Protein AF-A0A6N6NKL6-F1 (afdb_monomer)

Radius of gyration: 15.04 Å; Cα contacts (8 Å, |Δi|>4): 203; chains: 1; bounding box: 38×28×41 Å

Mean predicted aligned error: 5.79 Å

Organism: NCBI:txid2137581

Solvent-accessible surface area (backbone atoms only — not comparable to full-atom values): 5845 Å² total; per-residue (Å²): 104,59,49,101,83,67,48,74,44,57,66,42,86,37,78,38,51,67,51,59,46,76,44,97,88,72,45,79,48,75,43,30,44,33,43,95,88,71,52,74,45,54,45,74,41,81,78,42,81,48,66,68,49,79,65,56,96,52,35,25,46,18,49,31,34,33,25,43,81,95,45,78,48,63,41,32,45,36,34,39,55,70,42,82,90,72,74,47,77,64,46,78,46,41,31,33,74,43,69,108

Foldseek 3Di:
DADPVRHDFDWDKDFWDFDWDQDPVRDTGTAWTADPVGDIFGFPDFPDWFDWDDDDPQKTKIWTFTDGPPDTAIKMWMWRHDDPVVVDDIDITIIGGDTD

Secondary structure (DSSP, 8-state):
-B-TTS-BPPEEEEE-EEEEEEPTTS-EEEEEEE-TTS-EEE--EEEEEPPP---BTTEEEEEEEEEETTEEEEEEEEEEPPBTTTTBPP-EEEEEEEE-

pLDDT: mean 89.34, std 11.28, range [59.03, 98.5]

Nearest PDB structures (foldseek):
  6itc-assembly1_V  TM=3.102E-01  e=7.925E-01  Lama glama
  8bcz-assembly1_H  TM=2.918E-01  e=8.796E-01  Homo sapiens
  3iy6-assembly1_B  TM=2.740E-01  e=7.925E-01  Rattus norvegicus
  4cdg-assembly2_D  TM=3.061E-01  e=1.335E+00  Lama glama
  8pe2-assembly1_B  TM=3.311E-01  e=2.369E+00  Vicugna pacos

Structure (mmCIF, N/CA/C/O backbone):
data_AF-A0A6N6NKL6-F1
#
_entry.id   AF-A0A6N6NKL6-F1
#
loop_
_atom_site.group_PDB
_atom_site.id
_atom_site.type_symbol
_atom_site.label_atom_id
_atom_site.label_alt_id
_atom_site.label_comp_id
_atom_site.label_asym_id
_atom_site.label_entity_id
_atom_site.label_seq_id
_atom_site.pdbx_PDB_ins_code
_atom_site.Cartn_x
_atom_site.Cartn_y
_atom_site.Cartn_z
_atom_site.occupancy
_atom_site.B_iso_or_equiv
_atom_site.auth_seq_id
_atom_site.auth_comp_id
_atom_site.auth_asym_id
_atom_site.auth_atom_id
_atom_site.pdbx_PDB_model_num
ATOM 1 N N . MET A 1 1 ? -1.335 13.451 14.189 1.00 59.19 1 MET A N 1
ATOM 2 C CA . MET A 1 1 ? -2.365 13.375 15.251 1.00 59.19 1 MET A CA 1
ATOM 3 C C . MET A 1 1 ? -1.782 13.890 16.554 1.00 59.19 1 MET A C 1
ATOM 5 O O . MET A 1 1 ? -0.572 13.776 16.738 1.00 59.19 1 MET A O 1
ATOM 9 N N . LYS A 1 2 ? -2.605 14.487 17.417 1.00 59.03 2 LYS A N 1
ATOM 10 C CA . LYS A 1 2 ? -2.220 14.754 18.805 1.00 59.03 2 LYS A CA 1
ATOM 11 C C . LYS A 1 2 ? -2.590 13.534 19.656 1.00 59.03 2 LYS A C 1
ATOM 13 O O . LYS A 1 2 ? -3.554 12.853 19.311 1.00 59.03 2 LYS A O 1
ATOM 18 N N . ASP A 1 3 ? -1.796 13.200 20.665 1.00 67.50 3 ASP A N 1
ATOM 19 C CA . ASP A 1 3 ? -2.198 12.209 21.671 1.00 67.50 3 ASP A CA 1
ATOM 20 C C . ASP A 1 3 ? -3.271 12.790 22.615 1.00 67.50 3 ASP A C 1
ATOM 22 O O . ASP A 1 3 ? -3.697 13.937 22.453 1.00 67.50 3 ASP A O 1
ATOM 26 N N . GLY A 1 4 ? -3.723 11.994 23.590 1.00 60.53 4 GLY A N 1
ATOM 27 C CA . GLY A 1 4 ? -4.681 12.439 24.610 1.00 60.53 4 GLY A CA 1
ATOM 28 C C . GLY A 1 4 ? -4.184 13.611 25.472 1.00 60.53 4 GLY A C 1
ATOM 29 O O . GLY A 1 4 ? -4.995 14.253 26.126 1.00 60.53 4 GLY A O 1
ATOM 30 N N . GLU A 1 5 ? -2.886 13.931 25.424 1.00 72.19 5 GLU A N 1
ATOM 31 C CA . GLU A 1 5 ? -2.238 15.038 26.143 1.00 72.19 5 GLU A CA 1
ATOM 32 C C . GLU A 1 5 ? -1.925 16.241 25.230 1.00 72.19 5 GLU A C 1
ATOM 34 O O . GLU A 1 5 ? -1.282 17.208 25.640 1.00 72.19 5 GLU A O 1
ATOM 39 N N . GLY A 1 6 ? -2.366 16.217 23.969 1.00 66.62 6 GLY A N 1
ATOM 40 C CA . GLY A 1 6 ? -2.184 17.325 23.034 1.00 66.62 6 GLY A CA 1
ATOM 41 C C . GLY A 1 6 ? -0.797 17.412 22.383 1.00 66.62 6 GLY A C 1
ATOM 42 O O . GLY A 1 6 ? -0.570 18.326 21.576 1.00 66.62 6 GLY A O 1
ATOM 43 N N . ARG A 1 7 ? 0.120 16.472 22.651 1.00 70.75 7 ARG A N 1
ATOM 44 C CA . ARG A 1 7 ? 1.449 16.433 22.024 1.00 70.75 7 ARG A CA 1
ATOM 45 C C . ARG A 1 7 ? 1.354 15.873 20.617 1.00 70.75 7 ARG A C 1
ATOM 47 O O . ARG A 1 7 ? 0.589 14.957 20.319 1.00 70.75 7 ARG A O 1
ATOM 54 N N . ARG A 1 8 ? 2.148 16.434 19.705 1.00 67.69 8 ARG A N 1
ATOM 55 C CA . ARG A 1 8 ? 2.201 15.967 18.317 1.00 67.69 8 ARG A CA 1
ATOM 56 C C . ARG A 1 8 ? 2.879 14.596 18.299 1.00 67.69 8 ARG A C 1
ATOM 58 O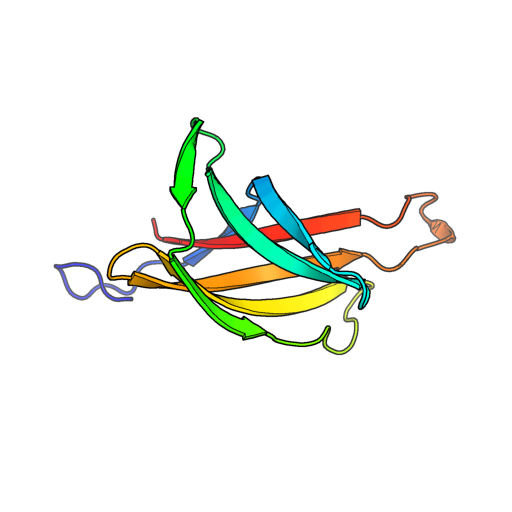 O . ARG A 1 8 ? 4.090 14.516 18.481 1.00 67.69 8 ARG A O 1
ATOM 65 N N . ARG A 1 9 ? 2.111 13.530 18.053 1.00 72.56 9 ARG A N 1
ATOM 66 C CA . ARG A 1 9 ? 2.675 12.186 17.881 1.00 72.56 9 ARG A CA 1
ATOM 67 C C . ARG A 1 9 ? 3.646 12.192 16.709 1.00 72.56 9 ARG A C 1
ATOM 69 O O . ARG A 1 9 ? 3.289 12.631 15.609 1.00 72.56 9 ARG A O 1
ATOM 76 N N . ARG A 1 10 ? 4.869 11.718 16.946 1.00 80.81 10 ARG A N 1
ATOM 77 C CA . ARG A 1 10 ? 5.895 11.609 15.909 1.00 80.81 10 ARG A CA 1
ATOM 78 C C . ARG A 1 10 ? 5.546 10.429 15.006 1.00 80.81 10 ARG A C 1
ATOM 80 O O . ARG A 1 10 ? 5.513 9.288 15.457 1.00 80.81 10 ARG A O 1
ATOM 87 N N . ALA A 1 11 ? 5.278 10.722 13.739 1.00 86.69 11 ALA A N 1
ATOM 88 C CA . ALA A 1 11 ? 5.111 9.699 12.718 1.00 86.69 11 ALA A CA 1
ATOM 89 C C . ALA A 1 11 ? 6.487 9.214 12.239 1.00 86.69 11 ALA A C 1
ATOM 91 O O . ALA A 1 11 ? 7.403 10.021 12.055 1.00 86.69 11 ALA A O 1
ATOM 92 N N . HIS A 1 12 ? 6.629 7.910 12.019 1.00 92.19 12 HIS A N 1
ATOM 93 C CA . HIS A 1 12 ? 7.766 7.326 11.313 1.00 92.19 12 HIS A CA 1
ATOM 94 C C . HIS A 1 12 ? 7.281 6.357 10.232 1.00 92.19 12 HIS A C 1
ATOM 96 O O . HIS A 1 12 ? 6.218 5.748 10.351 1.00 92.19 12 HIS A O 1
ATOM 102 N N . LYS A 1 13 ? 8.068 6.217 9.162 1.00 95.25 13 LYS A N 1
ATOM 103 C CA . LYS A 1 13 ? 7.786 5.267 8.084 1.00 95.25 13 LYS A CA 1
ATOM 104 C C . LYS A 1 13 ? 7.975 3.844 8.602 1.00 95.25 13 LYS A C 1
ATOM 106 O O . LYS A 1 13 ? 9.053 3.513 9.098 1.00 95.25 13 LYS A O 1
ATOM 111 N N . ARG A 1 14 ? 6.957 3.001 8.439 1.00 95.88 14 ARG A N 1
ATOM 112 C CA . ARG A 1 14 ? 7.034 1.574 8.759 1.00 95.88 14 ARG A CA 1
ATOM 113 C C . ARG A 1 14 ? 6.574 0.736 7.579 1.00 95.88 14 ARG A C 1
ATOM 115 O O . ARG A 1 14 ? 5.447 0.895 7.120 1.00 95.88 14 ARG A O 1
ATOM 122 N N . TYR A 1 15 ? 7.453 -0.144 7.102 1.00 96.94 15 TYR A N 1
ATOM 123 C CA . TYR A 1 15 ? 7.083 -1.149 6.110 1.00 96.94 15 TYR A CA 1
ATOM 124 C C . TYR A 1 15 ? 6.178 -2.203 6.745 1.00 96.94 15 TYR A C 1
ATOM 126 O O . TYR A 1 15 ? 6.357 -2.563 7.912 1.00 96.94 15 TYR A O 1
ATOM 134 N N . VAL A 1 16 ? 5.199 -2.648 5.968 1.00 97.38 16 VAL A N 1
ATOM 135 C CA . VAL A 1 16 ? 4.163 -3.602 6.367 1.00 97.38 16 VAL A CA 1
ATOM 136 C C . VAL A 1 16 ? 3.915 -4.566 5.219 1.00 97.38 16 VAL A C 1
ATOM 138 O O . VAL A 1 16 ? 4.081 -4.193 4.053 1.00 97.38 16 VAL A O 1
ATOM 141 N N . ASP A 1 17 ? 3.482 -5.776 5.547 1.00 98.00 17 ASP A N 1
ATOM 142 C CA . ASP A 1 17 ? 2.966 -6.690 4.538 1.00 98.00 17 ASP A CA 1
ATOM 143 C C . ASP A 1 17 ? 1.521 -6.304 4.210 1.00 98.00 17 ASP A C 1
ATOM 145 O O . ASP A 1 17 ? 0.784 -5.779 5.052 1.00 98.00 17 ASP A O 1
ATOM 149 N N . VAL A 1 18 ? 1.113 -6.532 2.963 1.00 98.12 18 VAL A N 1
ATOM 150 C CA . VAL A 1 18 ? -0.242 -6.225 2.502 1.00 98.12 18 VAL A CA 1
ATOM 151 C C . VAL A 1 18 ? -0.754 -7.371 1.648 1.00 98.12 18 VAL A C 1
ATOM 153 O O . VAL A 1 18 ? -0.179 -7.680 0.605 1.00 98.12 18 VAL A O 1
ATOM 156 N N . PHE A 1 19 ? -1.876 -7.958 2.058 1.00 97.88 19 PHE A N 1
ATOM 157 C CA . PHE A 1 19 ? -2.674 -8.777 1.154 1.00 97.88 19 PHE A CA 1
ATOM 158 C C . PHE A 1 19 ? -3.464 -7.841 0.249 1.00 97.88 19 PHE A C 1
ATOM 160 O O . PHE A 1 19 ? -4.1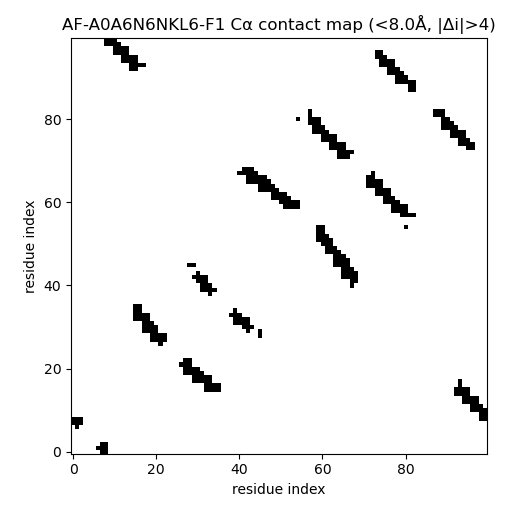65 -6.945 0.726 1.00 97.88 19 PHE A O 1
ATOM 167 N N . MET A 1 20 ? -3.337 -8.029 -1.059 1.00 96.81 20 MET A N 1
ATOM 168 C CA . MET A 1 20 ? -3.949 -7.167 -2.064 1.00 96.81 20 MET A CA 1
ATOM 169 C C . MET A 1 20 ? -4.463 -7.984 -3.241 1.00 96.81 20 MET A C 1
ATOM 171 O O . MET A 1 20 ? -3.952 -9.065 -3.535 1.00 96.81 20 MET A O 1
ATOM 175 N N . ARG A 1 21 ? -5.433 -7.420 -3.955 1.00 96.44 21 ARG A N 1
ATOM 176 C CA . ARG A 1 21 ? -5.842 -7.885 -5.276 1.00 96.44 21 ARG A CA 1
ATOM 177 C C . ARG A 1 21 ? -5.057 -7.122 -6.338 1.00 96.44 21 ARG A C 1
ATOM 179 O O . ARG A 1 21 ? -5.106 -5.894 -6.374 1.00 96.44 2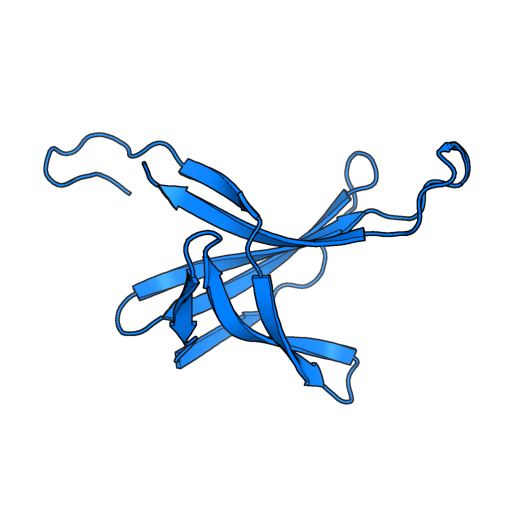1 ARG A O 1
ATOM 186 N N . LEU A 1 22 ? -4.381 -7.847 -7.225 1.00 94.81 22 LEU A N 1
ATOM 187 C CA . LEU A 1 22 ? -3.991 -7.310 -8.525 1.00 94.81 22 LEU A CA 1
ATOM 188 C C . LEU A 1 22 ? -5.211 -7.397 -9.444 1.00 94.81 22 LEU A C 1
ATOM 190 O O . LEU A 1 22 ? -5.750 -8.478 -9.666 1.00 94.81 22 LEU A O 1
ATOM 194 N N . THR A 1 23 ? -5.686 -6.245 -9.898 1.00 93.56 23 THR A N 1
ATOM 195 C CA . THR A 1 23 ? -6.818 -6.150 -10.828 1.00 93.56 23 THR A CA 1
ATOM 196 C C . THR A 1 23 ? -6.374 -6.444 -12.260 1.00 93.56 23 THR A C 1
ATOM 198 O O . THR A 1 23 ? -5.186 -6.378 -12.577 1.00 93.56 23 THR A O 1
ATOM 201 N N . ASP A 1 24 ? -7.336 -6.741 -13.125 1.00 95.56 24 ASP A N 1
ATOM 202 C CA . ASP A 1 24 ? -7.156 -6.891 -14.574 1.00 95.56 24 ASP A CA 1
ATOM 203 C C . ASP A 1 24 ? -6.591 -5.628 -15.248 1.00 95.56 24 ASP A C 1
ATOM 205 O O . ASP A 1 24 ? -5.830 -5.720 -16.205 1.00 95.56 24 ASP A O 1
ATOM 209 N N . GLU A 1 25 ? -6.869 -4.450 -14.692 1.00 92.19 25 GLU A N 1
ATOM 210 C CA . GLU A 1 25 ? -6.285 -3.171 -15.116 1.00 92.19 25 GLU A CA 1
ATOM 211 C C . GLU A 1 25 ? -4.866 -2.917 -14.563 1.00 92.19 25 GLU A C 1
ATOM 213 O O . GLU A 1 25 ? -4.316 -1.823 -14.700 1.00 92.19 25 GLU A O 1
ATOM 218 N N . GLY A 1 26 ? -4.259 -3.894 -13.885 1.00 89.06 26 GLY A N 1
ATOM 219 C CA . GLY A 1 26 ? -2.906 -3.775 -13.336 1.00 89.06 26 GLY A CA 1
ATOM 220 C C . GLY A 1 26 ? -2.797 -2.888 -12.090 1.00 89.06 26 GLY A C 1
ATOM 221 O O . GLY A 1 26 ? -1.693 -2.537 -11.672 1.00 89.06 26 GLY A O 1
ATOM 222 N N . ARG A 1 27 ? -3.924 -2.518 -11.468 1.00 89.06 27 ARG A N 1
ATOM 223 C CA . ARG A 1 27 ? -3.936 -1.789 -10.188 1.00 89.06 27 ARG A CA 1
ATOM 224 C C . ARG A 1 27 ? -3.848 -2.731 -8.999 1.00 89.06 27 ARG A C 1
ATOM 226 O O . ARG A 1 27 ? -4.388 -3.837 -9.039 1.00 89.06 27 ARG A O 1
ATOM 233 N N . PHE A 1 28 ? -3.273 -2.227 -7.914 1.00 94.44 28 PHE A N 1
ATOM 234 C CA . PHE A 1 28 ? -3.245 -2.900 -6.623 1.00 94.44 28 PHE A CA 1
ATOM 235 C C . PHE A 1 28 ? -4.361 -2.375 -5.713 1.00 94.44 28 PHE A C 1
ATOM 237 O O . PHE A 1 28 ? -4.331 -1.220 -5.298 1.00 94.44 28 PHE A O 1
ATOM 244 N N . ASP A 1 29 ? -5.327 -3.228 -5.377 1.00 95.19 29 ASP A N 1
ATOM 245 C CA . ASP A 1 29 ? -6.366 -2.941 -4.385 1.00 95.19 29 ASP A CA 1
ATOM 246 C C . ASP A 1 29 ? -5.994 -3.607 -3.047 1.00 95.19 29 ASP A C 1
ATOM 248 O O . ASP A 1 29 ? -6.062 -4.836 -2.941 1.00 95.19 29 ASP A O 1
ATOM 252 N N . PRO A 1 30 ? -5.578 -2.844 -2.022 1.00 97.88 30 PRO A N 1
ATOM 253 C CA . PRO A 1 30 ? -5.176 -3.412 -0.740 1.00 97.88 30 PRO A CA 1
ATOM 254 C C . PRO A 1 30 ? -6.395 -3.904 0.056 1.00 97.88 30 PRO A C 1
ATOM 256 O O . PRO A 1 30 ? -7.423 -3.231 0.112 1.00 97.88 30 PRO A O 1
ATOM 259 N N . LEU A 1 31 ? -6.266 -5.074 0.687 1.00 98.25 31 LEU A N 1
ATOM 260 C CA . LEU A 1 31 ? -7.344 -5.756 1.414 1.00 98.25 31 LEU A CA 1
ATOM 261 C C . LEU A 1 31 ? -7.053 -5.880 2.911 1.00 98.25 31 LEU A C 1
ATOM 263 O O . LEU A 1 31 ? -7.948 -5.694 3.728 1.00 98.25 31 LEU A O 1
ATOM 267 N N . ILE A 1 32 ? -5.815 -6.203 3.293 1.00 98.50 32 ILE A N 1
ATOM 268 C CA . ILE A 1 32 ? -5.415 -6.375 4.698 1.00 98.50 32 ILE A CA 1
ATOM 269 C C . ILE A 1 32 ? -4.000 -5.837 4.872 1.00 98.50 32 ILE A C 1
ATOM 271 O O . ILE A 1 32 ? -3.109 -6.211 4.113 1.00 98.50 32 ILE A O 1
ATOM 275 N N . VAL A 1 33 ? -3.787 -5.003 5.891 1.00 98.00 33 VAL A N 1
ATOM 276 C CA . VAL A 1 33 ? -2.447 -4.608 6.345 1.00 98.00 33 VAL A CA 1
ATOM 277 C C . VAL A 1 33 ? -2.009 -5.536 7.474 1.00 98.00 33 VAL A C 1
ATOM 279 O O . VAL A 1 33 ? -2.718 -5.672 8.468 1.00 98.00 33 VAL A O 1
ATOM 282 N N . MET A 1 34 ? -0.831 -6.136 7.344 1.00 97.81 34 MET A N 1
ATOM 283 C CA . MET A 1 34 ? -0.220 -6.998 8.353 1.00 97.81 34 MET A CA 1
ATOM 284 C C . MET A 1 34 ? 0.964 -6.278 8.995 1.00 97.81 34 MET A C 1
ATOM 286 O O . MET A 1 34 ? 1.929 -5.890 8.330 1.00 97.81 34 MET A O 1
ATOM 290 N N . TRP A 1 35 ? 0.888 -6.076 10.307 1.00 95.25 35 TRP A N 1
ATOM 291 C CA . TRP A 1 35 ? 2.010 -5.561 11.078 1.00 95.25 35 TRP A CA 1
ATOM 292 C C . TRP A 1 35 ? 3.065 -6.649 11.311 1.00 95.25 35 TRP A C 1
ATOM 294 O O . TRP A 1 35 ? 2.715 -7.824 11.420 1.00 95.25 35 TRP A O 1
ATOM 304 N N . PRO A 1 36 ? 4.349 -6.273 11.485 1.00 92.81 36 PRO A N 1
ATOM 305 C CA . PRO A 1 36 ? 5.422 -7.240 11.743 1.00 92.81 36 PRO A CA 1
ATOM 306 C C . PRO A 1 36 ? 5.242 -8.096 13.005 1.00 92.81 36 PRO A C 1
ATOM 308 O O . PRO A 1 36 ? 5.908 -9.111 13.150 1.00 92.81 36 PRO A O 1
ATOM 311 N N . ASP A 1 37 ? 4.375 -7.679 13.931 1.00 94.25 37 ASP A N 1
ATOM 312 C CA . ASP A 1 37 ? 4.033 -8.423 15.150 1.00 94.25 37 ASP A CA 1
ATOM 313 C C . ASP A 1 37 ? 2.865 -9.411 14.954 1.00 94.25 37 ASP A C 1
ATOM 315 O O . ASP A 1 37 ? 2.371 -9.986 15.920 1.00 94.25 37 ASP A O 1
ATOM 319 N N . GLY A 1 38 ? 2.410 -9.603 13.712 1.00 94.31 38 GLY A N 1
ATOM 320 C CA . GLY A 1 38 ? 1.336 -10.525 13.353 1.00 94.31 38 GLY A CA 1
ATOM 321 C C . GLY A 1 38 ? -0.070 -9.931 13.438 1.00 94.31 38 GLY A C 1
ATOM 322 O O . GLY A 1 38 ? -1.026 -10.595 13.039 1.00 94.31 38 GLY A O 1
ATOM 323 N N . ARG A 1 39 ? -0.240 -8.684 13.904 1.00 96.44 39 ARG A N 1
ATOM 324 C CA . ARG A 1 39 ? -1.562 -8.040 13.909 1.00 96.44 39 ARG A CA 1
ATOM 325 C C . ARG A 1 39 ? -2.045 -7.761 12.487 1.00 96.44 39 ARG A C 1
ATOM 327 O O . ARG A 1 39 ? -1.332 -7.163 11.683 1.00 96.44 39 ARG A O 1
ATOM 334 N N . ALA A 1 40 ? -3.287 -8.146 12.215 1.00 97.44 40 ALA A N 1
ATOM 335 C CA . ALA A 1 40 ? -3.955 -7.966 10.933 1.00 97.44 40 ALA A CA 1
ATOM 336 C C . ALA A 1 40 ? -5.009 -6.858 11.018 1.00 97.44 40 ALA A C 1
ATOM 338 O O . ALA A 1 40 ? -5.823 -6.829 11.940 1.00 97.44 40 ALA A O 1
ATOM 339 N N . PHE A 1 41 ? -5.024 -5.975 10.026 1.00 97.38 41 PHE A N 1
ATOM 340 C CA . PHE A 1 41 ? -5.949 -4.852 9.938 1.00 97.38 41 PHE A CA 1
ATOM 341 C C . PHE A 1 41 ? -6.672 -4.892 8.587 1.00 97.38 41 PHE A C 1
ATOM 343 O O . PHE A 1 41 ? -6.130 -4.402 7.590 1.00 97.38 41 PHE A O 1
ATOM 350 N N . PRO A 1 42 ? -7.876 -5.491 8.523 1.00 98.31 42 PRO A N 1
ATOM 351 C CA . PRO A 1 42 ? -8.680 -5.503 7.309 1.00 98.31 42 PRO A CA 1
ATOM 352 C C . PRO A 1 42 ? -9.043 -4.085 6.865 1.00 98.31 42 PRO A C 1
ATOM 354 O O . PRO A 1 42 ? -9.511 -3.263 7.659 1.00 98.31 42 PRO A O 1
ATOM 357 N N . ILE A 1 43 ? -8.843 -3.807 5.582 1.00 98.44 43 ILE A N 1
ATOM 358 C CA . ILE A 1 43 ? -9.295 -2.580 4.940 1.00 98.44 43 ILE A CA 1
ATOM 359 C C . ILE A 1 43 ? -10.763 -2.770 4.586 1.00 98.44 43 ILE A C 1
ATOM 361 O O . ILE A 1 43 ? -11.127 -3.613 3.772 1.00 98.44 43 ILE A O 1
ATOM 365 N N . THR A 1 44 ? -11.608 -1.972 5.223 1.00 98.25 44 THR A N 1
ATOM 366 C CA . THR A 1 44 ? -13.052 -1.963 4.989 1.00 98.25 44 THR A CA 1
ATOM 367 C C . THR A 1 44 ? -13.387 -1.274 3.669 1.00 98.25 44 THR A C 1
ATOM 369 O O . THR A 1 44 ? -14.317 -1.679 2.982 1.00 98.25 44 THR A O 1
ATOM 372 N N . GLU A 1 45 ? -12.641 -0.226 3.312 1.00 98.00 45 GLU A N 1
ATOM 373 C CA . GLU A 1 45 ? -12.914 0.582 2.124 1.00 98.00 45 GLU A CA 1
ATOM 374 C C . GLU A 1 45 ? -11.639 1.267 1.612 1.00 98.00 45 GLU A C 1
ATOM 376 O O . GLU A 1 45 ? -10.854 1.810 2.395 1.00 98.00 45 GLU A O 1
ATOM 381 N N . VAL A 1 46 ? -11.452 1.293 0.291 1.00 97.44 46 VAL A N 1
ATOM 382 C CA . VAL A 1 46 ? -10.441 2.131 -0.370 1.00 97.44 46 VAL A CA 1
ATOM 383 C C . VAL A 1 46 ? -11.135 3.396 -0.870 1.00 97.44 46 VAL A C 1
ATOM 385 O O . VAL A 1 46 ? -11.851 3.360 -1.868 1.00 97.44 46 VAL A O 1
ATOM 388 N N . LEU A 1 47 ? -10.919 4.502 -0.160 1.00 98.12 47 LEU A N 1
ATOM 389 C CA . LEU A 1 47 ? -11.577 5.792 -0.390 1.00 98.12 47 LEU A CA 1
ATOM 390 C C . LEU A 1 47 ? -10.974 6.564 -1.565 1.00 98.12 47 LEU A C 1
ATOM 392 O O . LEU A 1 47 ? -11.666 7.322 -2.231 1.00 98.12 47 LEU A O 1
ATOM 396 N N . ASP A 1 48 ? -9.665 6.431 -1.768 1.00 97.62 48 ASP A N 1
ATOM 397 C CA . ASP A 1 48 ? -8.933 7.146 -2.809 1.00 97.62 48 ASP A CA 1
ATOM 398 C C . ASP A 1 48 ? -7.698 6.345 -3.222 1.00 97.62 48 ASP A C 1
ATOM 400 O O . ASP A 1 48 ? -7.035 5.725 -2.381 1.00 97.62 48 ASP A O 1
ATOM 404 N N . ARG A 1 49 ? -7.394 6.376 -4.519 1.00 94.88 49 ARG A N 1
ATOM 405 C CA . ARG A 1 49 ? -6.285 5.653 -5.145 1.00 94.88 49 ARG A CA 1
ATOM 406 C C . ARG A 1 49 ? -5.410 6.656 -5.878 1.00 94.88 49 ARG A C 1
ATOM 408 O O . ARG A 1 49 ? -5.762 7.140 -6.947 1.00 94.88 49 ARG A O 1
ATOM 415 N N . GLY A 1 50 ? -4.255 6.953 -5.306 1.00 93.06 50 GLY A N 1
ATOM 416 C CA . GLY A 1 50 ? -3.256 7.785 -5.950 1.00 93.06 50 GLY A CA 1
ATOM 417 C C . GLY A 1 50 ? -2.479 7.012 -7.009 1.00 93.06 50 GLY A C 1
ATOM 418 O O . GLY A 1 50 ? -2.164 5.834 -6.841 1.00 93.06 50 GLY A O 1
ATOM 419 N N . SER A 1 51 ? -2.101 7.713 -8.070 1.00 92.06 51 SER A N 1
ATOM 420 C CA . SER A 1 51 ? -1.086 7.249 -9.012 1.00 92.06 51 SER A CA 1
ATOM 421 C C . SER A 1 51 ? 0.316 7.456 -8.442 1.00 92.06 51 SER A C 1
ATOM 423 O O . SER A 1 51 ? 0.532 8.245 -7.518 1.00 92.06 51 SER A O 1
ATOM 425 N N . PHE A 1 52 ? 1.291 6.758 -9.017 1.00 92.44 52 PHE A N 1
ATOM 426 C CA . PHE A 1 52 ? 2.696 7.007 -8.727 1.00 92.44 52 PHE A CA 1
ATOM 427 C C . PHE A 1 52 ? 3.085 8.432 -9.132 1.00 92.44 52 PHE A C 1
ATOM 429 O O . PHE A 1 52 ? 2.947 8.808 -10.296 1.00 92.44 52 PHE A O 1
ATOM 436 N N . GLY A 1 53 ? 3.592 9.206 -8.173 1.00 89.88 53 GLY A N 1
ATOM 437 C CA . GLY A 1 53 ? 4.150 10.531 -8.434 1.00 89.88 53 GLY A CA 1
ATOM 438 C C . GLY A 1 53 ? 5.514 10.486 -9.143 1.00 89.88 53 GLY A C 1
ATOM 439 O O . GLY A 1 53 ? 6.056 9.401 -9.392 1.00 89.88 53 GLY A O 1
ATOM 440 N N . PRO A 1 54 ? 6.111 11.654 -9.440 1.00 90.62 54 PRO A N 1
ATOM 441 C CA . PRO A 1 54 ? 7.460 11.731 -9.997 1.00 90.62 54 PRO A CA 1
ATOM 442 C C . PRO A 1 54 ? 8.474 11.012 -9.100 1.00 90.62 54 PRO A C 1
ATOM 444 O O . PRO A 1 54 ? 8.357 11.018 -7.872 1.00 90.62 54 PRO A O 1
ATOM 447 N N . ALA A 1 55 ? 9.469 10.375 -9.719 1.00 89.38 55 ALA A N 1
ATOM 448 C CA . ALA A 1 55 ? 10.525 9.702 -8.978 1.00 89.38 55 ALA A CA 1
ATOM 449 C C . ALA A 1 55 ? 11.530 10.722 -8.421 1.00 89.38 55 ALA A C 1
ATOM 451 O O . ALA A 1 55 ? 12.027 11.577 -9.150 1.00 89.38 55 ALA A O 1
ATOM 452 N N . TYR A 1 56 ? 11.880 10.592 -7.145 1.00 86.56 56 TYR A N 1
ATOM 453 C CA . TYR A 1 56 ? 12.960 11.334 -6.503 1.00 86.56 56 TYR A CA 1
ATOM 454 C C . TYR A 1 56 ? 13.996 10.348 -5.970 1.00 86.56 56 TYR A C 1
ATOM 456 O O . TYR A 1 56 ? 13.652 9.412 -5.250 1.00 86.56 56 TYR A O 1
ATOM 464 N N . ARG A 1 57 ? 15.270 10.533 -6.348 1.00 86.75 57 AR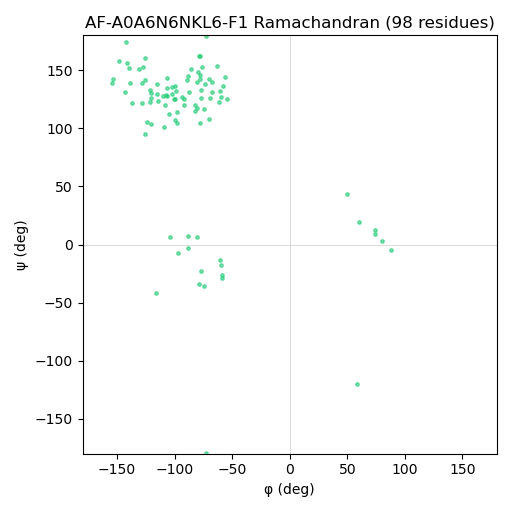G A N 1
ATOM 465 C CA . ARG A 1 57 ? 16.375 9.612 -6.007 1.00 86.75 57 ARG A CA 1
ATOM 466 C C . ARG A 1 57 ? 16.046 8.141 -6.314 1.00 86.75 57 ARG A C 1
ATOM 468 O O . ARG A 1 57 ? 16.279 7.257 -5.496 1.00 86.75 57 ARG A O 1
ATOM 475 N N . GLY A 1 58 ? 15.446 7.898 -7.481 1.00 86.25 58 GLY A N 1
ATOM 476 C CA . GLY A 1 58 ? 15.066 6.555 -7.931 1.00 86.25 58 GLY A CA 1
ATOM 477 C C . GLY A 1 58 ? 13.841 5.963 -7.229 1.00 86.25 58 GLY A C 1
ATOM 478 O O . GLY A 1 58 ? 13.547 4.789 -7.429 1.00 86.25 58 GLY A O 1
ATOM 479 N N . VAL A 1 59 ? 13.108 6.739 -6.426 1.00 90.25 59 VAL A N 1
ATOM 480 C CA . VAL A 1 59 ? 11.937 6.267 -5.677 1.00 90.25 59 VAL A CA 1
ATOM 481 C C . VAL A 1 59 ? 10.691 7.044 -6.079 1.00 90.25 59 VAL A C 1
ATOM 483 O O . VAL A 1 59 ? 10.693 8.270 -6.077 1.00 90.25 59 VAL A O 1
ATOM 486 N N . SER A 1 60 ? 9.612 6.335 -6.398 1.00 93.62 60 SER A N 1
ATOM 487 C CA . SER A 1 60 ? 8.295 6.903 -6.699 1.00 93.62 60 SER A CA 1
ATOM 488 C C . SER A 1 60 ? 7.242 6.264 -5.795 1.00 93.62 60 SER A C 1
ATOM 490 O O . SER A 1 60 ? 7.298 5.062 -5.534 1.00 93.62 60 SER A O 1
ATOM 492 N N . THR A 1 61 ? 6.274 7.053 -5.325 1.00 95.38 61 THR A N 1
ATOM 493 C CA . THR A 1 61 ? 5.272 6.609 -4.344 1.00 95.38 61 THR A CA 1
ATOM 494 C C . THR A 1 61 ? 3.858 6.922 -4.825 1.00 95.38 61 THR A C 1
ATOM 496 O O . THR A 1 61 ? 3.604 8.006 -5.349 1.00 95.38 61 THR A O 1
ATOM 499 N N . ALA A 1 62 ? 2.941 5.979 -4.616 1.00 96.12 62 ALA A N 1
ATOM 500 C CA . ALA A 1 62 ? 1.497 6.156 -4.721 1.00 96.12 62 ALA A CA 1
ATOM 501 C C . ALA A 1 62 ? 0.868 6.176 -3.316 1.00 96.12 62 ALA A C 1
ATOM 503 O O . ALA A 1 62 ? 1.310 5.447 -2.424 1.00 96.12 62 ALA A O 1
ATOM 504 N N . ARG A 1 63 ? -0.163 7.002 -3.105 1.00 97.56 63 ARG A N 1
ATOM 505 C CA . ARG A 1 63 ? -0.894 7.111 -1.829 1.00 97.56 63 ARG A CA 1
ATOM 506 C C . ARG A 1 63 ? -2.297 6.539 -1.977 1.00 97.56 63 ARG A C 1
ATOM 508 O O . ARG A 1 63 ? -3.049 6.990 -2.827 1.00 97.56 63 ARG A O 1
ATOM 515 N N . TYR A 1 64 ? -2.673 5.636 -1.089 1.00 98.19 64 TYR A N 1
ATOM 516 C CA . TYR A 1 64 ? -4.022 5.105 -0.956 1.00 98.19 64 TYR A CA 1
ATOM 517 C C . TYR A 1 64 ? -4.642 5.675 0.313 1.00 98.19 64 TYR A C 1
ATOM 519 O O . TYR A 1 64 ? -4.044 5.590 1.387 1.00 98.19 64 TYR A O 1
ATOM 527 N N . ARG A 1 65 ? -5.841 6.252 0.212 1.00 98.38 65 ARG A N 1
ATOM 528 C CA . ARG A 1 65 ? -6.634 6.598 1.396 1.00 98.38 65 ARG A CA 1
ATOM 529 C C . ARG A 1 65 ? -7.546 5.423 1.696 1.00 98.38 65 ARG A C 1
ATOM 531 O O . ARG A 1 65 ? -8.365 5.055 0.859 1.00 98.38 65 ARG A O 1
ATOM 538 N N . VAL A 1 66 ? -7.407 4.840 2.876 1.00 98.25 66 VAL A N 1
ATOM 539 C CA . VAL A 1 66 ? -8.111 3.611 3.254 1.00 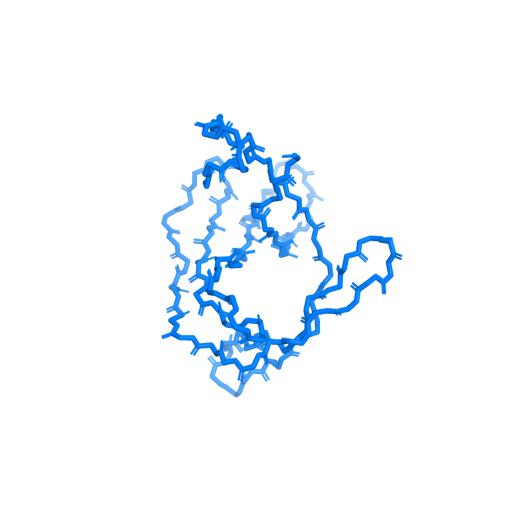98.25 66 VAL A CA 1
ATOM 540 C C . VAL A 1 66 ? -8.849 3.792 4.568 1.00 98.25 66 VAL A C 1
ATOM 542 O O . VAL A 1 66 ? -8.455 4.596 5.417 1.00 98.25 66 VAL A O 1
ATOM 545 N N . ARG A 1 67 ? -9.922 3.027 4.734 1.00 98.38 67 ARG A N 1
ATOM 546 C CA . ARG A 1 67 ? -10.665 2.892 5.980 1.00 98.38 67 ARG A CA 1
ATOM 547 C C . ARG A 1 67 ? -10.364 1.531 6.599 1.00 98.38 67 ARG A C 1
ATOM 549 O O . ARG A 1 67 ? -10.512 0.508 5.938 1.00 98.38 67 ARG A O 1
ATOM 556 N N . VAL A 1 68 ? -9.977 1.527 7.868 1.00 96.50 68 VAL A N 1
ATOM 557 C CA . VAL A 1 68 ? -9.791 0.335 8.703 1.00 96.50 68 VAL A CA 1
ATOM 558 C C . VAL A 1 68 ? -10.745 0.472 9.886 1.00 96.50 68 VAL A C 1
ATOM 560 O O . VAL A 1 68 ? -10.519 1.293 10.779 1.00 96.50 68 VAL A O 1
ATOM 563 N N . GLY A 1 69 ? -11.857 -0.267 9.866 1.00 94.75 69 GLY A N 1
ATOM 564 C CA . GLY A 1 69 ? -12.938 -0.076 10.836 1.00 94.75 69 GLY A CA 1
ATOM 565 C C . GLY A 1 69 ? -13.483 1.358 10.791 1.00 94.75 69 GLY A C 1
ATOM 566 O O . GLY A 1 69 ? -13.944 1.828 9.753 1.00 94.75 69 GLY A O 1
ATOM 567 N N . SER A 1 70 ? -13.408 2.086 11.907 1.00 94.81 70 SER A N 1
ATOM 568 C CA . SER A 1 70 ? -13.828 3.494 11.993 1.00 94.81 70 SER A CA 1
ATOM 569 C C . SER A 1 70 ? -12.726 4.502 11.636 1.00 94.81 70 SER A C 1
ATOM 571 O O . SER A 1 70 ? -12.980 5.707 11.613 1.00 94.81 70 SER A O 1
ATOM 573 N N . HIS A 1 71 ? -11.504 4.042 11.352 1.00 94.94 71 HIS A N 1
ATOM 574 C CA . HIS A 1 71 ? -10.347 4.910 11.164 1.00 94.94 71 HIS A CA 1
ATOM 575 C C . HIS A 1 71 ? -9.998 5.105 9.688 1.00 94.94 71 HIS A C 1
ATOM 577 O O . HIS A 1 71 ? -9.828 4.137 8.951 1.00 94.94 71 HIS A O 1
ATOM 583 N N . VAL A 1 72 ? -9.829 6.360 9.262 1.00 97.06 72 VAL A N 1
ATOM 584 C CA . VAL A 1 72 ? -9.339 6.703 7.920 1.00 97.06 72 VAL A CA 1
ATOM 585 C C . VAL A 1 72 ? -7.864 7.071 7.997 1.00 97.06 72 VAL A C 1
ATOM 587 O O . VAL A 1 72 ? -7.490 7.977 8.739 1.00 97.06 72 VAL A O 1
ATOM 590 N N . THR A 1 73 ? -7.036 6.401 7.200 1.00 96.19 73 THR A N 1
ATOM 591 C CA . THR A 1 73 ? -5.583 6.605 7.174 1.00 96.19 73 THR A CA 1
ATOM 592 C C . THR A 1 73 ? -5.016 6.503 5.758 1.00 96.19 73 THR A C 1
ATOM 594 O O . THR A 1 73 ? -5.736 6.212 4.800 1.00 96.19 73 THR A O 1
ATOM 597 N N . ASN A 1 74 ? -3.721 6.783 5.621 1.00 97.69 74 ASN A N 1
ATOM 598 C CA . ASN A 1 74 ? -2.981 6.621 4.380 1.00 97.69 74 ASN A CA 1
ATOM 599 C C . ASN A 1 74 ? -2.129 5.350 4.419 1.00 97.69 74 ASN A C 1
ATOM 601 O O . ASN A 1 74 ? -1.422 5.086 5.393 1.00 97.69 74 ASN A O 1
ATOM 605 N N . LEU A 1 75 ? -2.162 4.615 3.316 1.00 97.94 75 LEU A N 1
ATOM 606 C CA . LEU A 1 75 ? -1.255 3.527 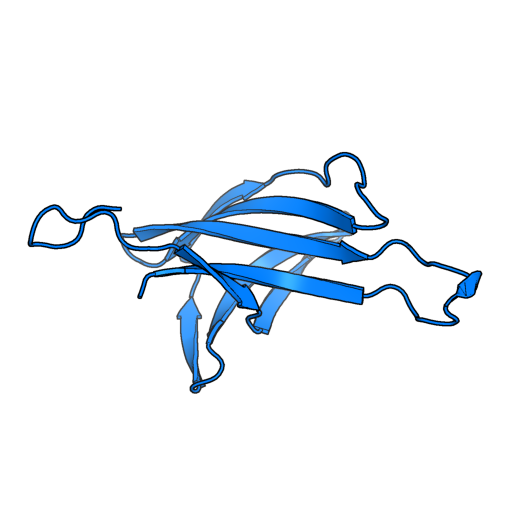2.992 1.00 97.94 75 LEU A CA 1
ATOM 607 C C . LEU A 1 75 ? -0.459 3.941 1.750 1.00 97.94 75 LEU A C 1
ATOM 609 O O . LEU A 1 75 ? -1.012 4.525 0.820 1.00 97.94 75 LEU A O 1
ATOM 613 N N . PHE A 1 76 ? 0.836 3.664 1.723 1.00 97.75 76 PHE A N 1
ATOM 614 C CA . PHE A 1 76 ? 1.716 4.124 0.657 1.00 97.75 76 PHE A CA 1
ATOM 615 C C . PHE A 1 76 ? 2.377 2.944 -0.042 1.00 97.75 76 PHE A C 1
ATOM 617 O O . PHE A 1 76 ? 2.923 2.058 0.612 1.00 97.75 76 PHE A O 1
ATOM 624 N N . LEU A 1 77 ? 2.353 2.962 -1.372 1.00 9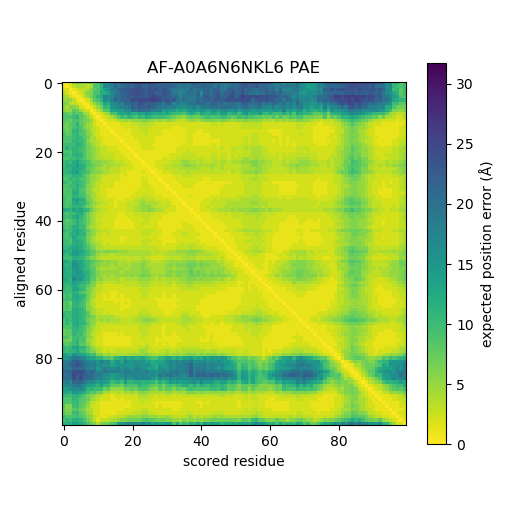7.25 77 LEU A N 1
ATOM 625 C CA . LEU A 1 77 ? 3.053 2.004 -2.215 1.00 97.25 77 LEU A CA 1
ATOM 626 C C . LEU A 1 77 ? 4.279 2.682 -2.809 1.00 97.25 77 LEU A C 1
ATOM 628 O O . LEU A 1 77 ? 4.159 3.592 -3.625 1.00 97.25 77 LEU A O 1
ATOM 632 N N . GLU A 1 78 ? 5.453 2.245 -2.386 1.00 95.56 78 GLU A N 1
ATOM 633 C CA . GLU A 1 78 ? 6.731 2.745 -2.866 1.00 95.56 78 GLU A CA 1
ATOM 634 C C . GLU A 1 78 ? 7.322 1.797 -3.904 1.00 95.56 78 GLU A C 1
ATOM 636 O O . GLU A 1 78 ? 7.339 0.582 -3.718 1.00 95.56 78 GLU A O 1
ATOM 641 N N . ARG A 1 79 ? 7.850 2.373 -4.979 1.00 92.75 79 ARG A N 1
ATOM 642 C CA . ARG A 1 79 ? 8.555 1.696 -6.060 1.00 92.75 79 ARG A CA 1
ATOM 643 C C . ARG A 1 79 ? 9.958 2.275 -6.169 1.00 92.75 79 ARG A C 1
ATOM 645 O O . ARG A 1 79 ? 10.114 3.468 -6.425 1.00 92.75 79 ARG A O 1
ATOM 652 N N . HIS A 1 80 ? 10.960 1.414 -6.055 1.00 88.94 80 HIS A N 1
ATOM 653 C CA . HIS A 1 80 ? 12.311 1.712 -6.509 1.00 88.94 80 HIS A CA 1
ATOM 654 C C . HIS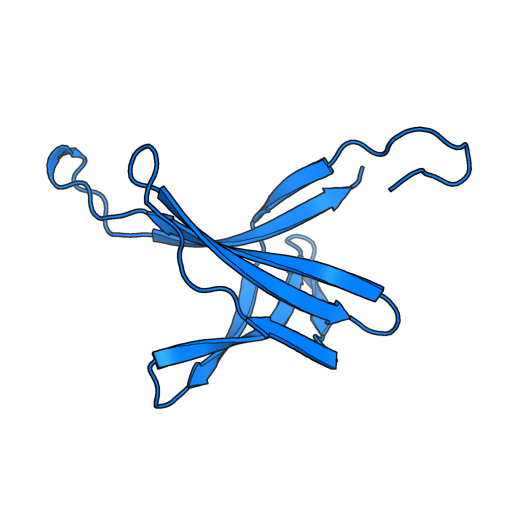 A 1 80 ? 12.389 1.442 -8.011 1.00 88.94 80 HIS A C 1
ATOM 656 O O . HIS A 1 80 ? 12.132 0.325 -8.463 1.00 88.94 80 HIS A O 1
ATOM 662 N N . VAL A 1 81 ? 12.709 2.477 -8.780 1.00 76.19 81 VAL A N 1
ATOM 663 C CA . VAL A 1 81 ? 13.030 2.355 -10.201 1.00 76.19 81 VAL A CA 1
ATOM 664 C C . VAL A 1 81 ? 14.349 1.593 -10.313 1.00 76.19 81 VAL A C 1
ATOM 666 O O . VAL A 1 81 ? 15.244 1.785 -9.491 1.00 76.19 81 VAL A O 1
ATOM 669 N N . PHE A 1 82 ? 14.440 0.692 -11.291 1.00 70.56 82 PHE A N 1
ATOM 670 C CA . PHE A 1 82 ? 15.645 -0.094 -11.529 1.00 70.56 82 PHE A CA 1
ATOM 671 C C . PHE A 1 82 ? 16.860 0.825 -11.703 1.00 70.56 82 PHE A C 1
ATOM 673 O O . PHE A 1 82 ? 16.851 1.716 -12.552 1.00 70.56 82 PHE A O 1
ATOM 680 N N . ASP A 1 83 ? 17.893 0.584 -10.899 1.00 68.38 83 ASP A N 1
ATOM 681 C CA . ASP A 1 83 ? 19.197 1.217 -11.040 1.00 68.38 83 ASP A CA 1
ATOM 682 C C . ASP A 1 83 ? 20.187 0.160 -11.537 1.00 68.38 83 ASP A C 1
ATOM 684 O O . ASP A 1 83 ? 20.674 -0.678 -10.771 1.00 68.38 83 ASP A O 1
ATOM 688 N N . ALA A 1 84 ? 20.467 0.204 -12.842 1.00 66.00 84 ALA A N 1
ATOM 689 C CA . ALA A 1 84 ? 21.391 -0.712 -13.503 1.00 66.00 84 ALA A CA 1
ATOM 690 C C . ALA A 1 84 ? 22.806 -0.661 -12.902 1.00 66.00 84 ALA A C 1
ATOM 692 O O . ALA A 1 84 ? 23.522 -1.656 -12.958 1.00 66.00 84 ALA A O 1
ATOM 693 N N . THR A 1 85 ? 23.202 0.465 -12.297 1.00 67.75 85 THR A N 1
ATOM 694 C CA . THR A 1 85 ? 24.540 0.642 -11.714 1.00 67.75 85 THR A CA 1
ATOM 695 C C . THR A 1 85 ? 24.694 -0.067 -10.370 1.00 67.75 85 THR A C 1
ATOM 697 O O . THR A 1 85 ? 25.803 -0.415 -9.975 1.00 67.75 85 THR A O 1
ATOM 700 N N . LEU A 1 86 ? 23.580 -0.327 -9.679 1.00 67.06 86 LEU A N 1
ATOM 701 C CA . LEU A 1 86 ? 23.562 -0.983 -8.372 1.00 67.06 86 LEU A CA 1
ATOM 702 C C . LEU A 1 86 ? 23.280 -2.488 -8.458 1.00 67.06 86 LEU A C 1
ATOM 704 O O . LEU A 1 86 ? 23.333 -3.161 -7.429 1.00 67.06 86 LEU A O 1
ATOM 708 N N . GLY A 1 87 ? 22.940 -3.013 -9.643 1.00 68.75 87 GLY A N 1
ATOM 709 C CA . GLY A 1 87 ? 22.622 -4.432 -9.849 1.00 68.75 87 GLY A CA 1
ATOM 710 C C . GLY A 1 87 ? 21.430 -4.936 -9.024 1.00 68.75 87 GLY A C 1
ATOM 711 O O . GLY A 1 87 ? 21.304 -6.137 -8.795 1.00 68.75 87 GLY A O 1
ATOM 712 N N . LYS A 1 88 ? 20.567 -4.037 -8.530 1.00 67.94 88 LYS A N 1
ATOM 713 C CA . LYS A 1 88 ? 19.437 -4.388 -7.658 1.00 67.94 88 LYS A CA 1
ATOM 714 C C . LYS A 1 88 ? 18.141 -4.473 -8.463 1.00 67.94 88 LYS A C 1
ATOM 716 O O . LYS A 1 88 ? 17.845 -3.540 -9.212 1.00 67.94 88 LYS A O 1
ATOM 721 N N . PRO A 1 89 ? 17.339 -5.541 -8.296 1.00 71.38 89 PRO A N 1
ATOM 722 C CA . PRO A 1 89 ? 16.031 -5.615 -8.930 1.00 71.38 89 PRO A CA 1
ATOM 723 C C . PRO A 1 89 ? 15.120 -4.492 -8.408 1.00 71.38 89 PRO A C 1
ATOM 725 O O . PRO A 1 89 ? 15.307 -4.019 -7.280 1.00 71.38 89 PRO A O 1
ATOM 728 N N . PRO A 1 90 ? 14.123 -4.055 -9.197 1.00 79.62 90 PRO A N 1
ATOM 729 C CA . PRO A 1 90 ? 13.123 -3.114 -8.715 1.00 79.62 90 PRO A CA 1
ATOM 730 C C . PRO A 1 90 ? 12.402 -3.698 -7.497 1.00 79.62 90 PRO A C 1
ATOM 732 O O . PRO A 1 90 ? 12.026 -4.869 -7.470 1.00 79.62 90 PRO A O 1
ATOM 735 N N . VAL A 1 91 ? 12.209 -2.863 -6.480 1.00 88.31 91 VAL A N 1
ATOM 736 C CA . VAL A 1 91 ? 11.545 -3.240 -5.229 1.00 88.31 91 VAL A CA 1
ATOM 737 C C . VAL A 1 91 ? 10.252 -2.449 -5.109 1.00 88.31 91 VAL A C 1
ATOM 739 O O . VAL A 1 91 ? 10.260 -1.222 -5.223 1.00 88.31 91 VAL A O 1
ATOM 742 N N . VAL A 1 92 ? 9.155 -3.152 -4.838 1.00 92.25 92 VAL A N 1
ATOM 743 C CA . VAL A 1 92 ? 7.846 -2.563 -4.549 1.00 92.25 92 VAL A CA 1
ATOM 744 C C . VAL A 1 92 ? 7.483 -2.896 -3.106 1.00 92.25 92 VAL A C 1
ATOM 746 O O . VAL A 1 92 ? 7.503 -4.063 -2.722 1.00 92.25 92 VAL A O 1
ATOM 749 N N . ARG A 1 93 ? 7.211 -1.881 -2.281 1.00 95.50 93 ARG A N 1
ATOM 750 C CA . ARG A 1 93 ? 6.962 -2.045 -0.841 1.00 95.50 93 ARG A CA 1
ATOM 751 C C . ARG A 1 93 ? 5.825 -1.173 -0.352 1.00 95.50 93 ARG A C 1
ATOM 753 O O . ARG A 1 93 ? 5.757 0.013 -0.671 1.00 95.50 93 ARG A O 1
ATOM 760 N N . TRP A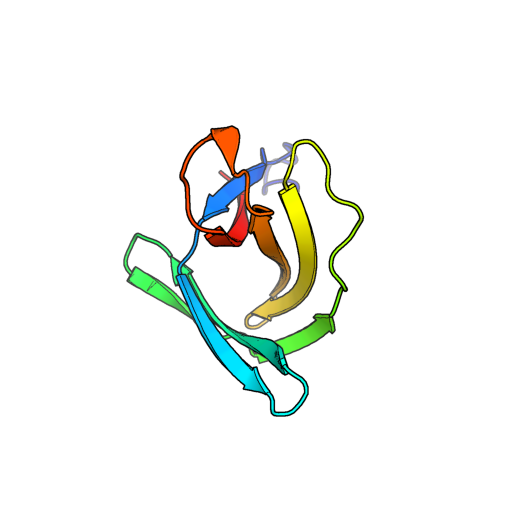 1 94 ? 5.003 -1.751 0.510 1.00 97.62 94 TRP A N 1
ATOM 761 C CA . TRP A 1 94 ? 3.962 -1.036 1.225 1.00 97.62 94 TRP A CA 1
ATOM 762 C C . TRP A 1 94 ? 4.486 -0.471 2.542 1.00 97.62 94 TRP A C 1
ATOM 764 O O . TRP A 1 94 ? 5.281 -1.104 3.239 1.00 97.62 94 TRP A O 1
ATOM 774 N N . TRP A 1 95 ? 4.044 0.733 2.893 1.00 97.50 95 TRP A N 1
ATOM 775 C CA . TRP A 1 95 ? 4.369 1.350 4.171 1.00 97.50 95 TRP A CA 1
ATOM 776 C C . TRP A 1 95 ? 3.252 2.256 4.685 1.00 97.50 95 TRP A C 1
ATOM 778 O O . TRP A 1 95 ? 2.423 2.757 3.926 1.00 97.50 95 TRP A O 1
ATOM 788 N N . VAL A 1 96 ? 3.254 2.478 5.997 1.00 96.69 96 VAL A N 1
ATOM 789 C CA . VAL A 1 96 ? 2.337 3.380 6.704 1.00 96.69 96 VAL A CA 1
ATOM 790 C C . VAL A 1 96 ? 3.111 4.396 7.535 1.00 96.69 96 VAL A C 1
ATOM 792 O O . VAL A 1 96 ? 4.276 4.185 7.892 1.00 96.69 96 VAL A O 1
ATOM 795 N N . GLU A 1 97 ? 2.446 5.492 7.884 1.00 94.81 97 GLU A N 1
ATOM 796 C CA . GLU A 1 97 ? 2.885 6.362 8.972 1.00 94.81 97 GLU A CA 1
ATOM 797 C C . GLU A 1 97 ? 2.503 5.713 10.307 1.00 94.81 97 GLU A C 1
ATOM 799 O O . GLU A 1 97 ? 1.336 5.702 10.700 1.00 94.81 97 GLU A O 1
ATOM 804 N N . ALA A 1 98 ? 3.489 5.149 11.002 1.00 90.50 98 ALA A N 1
ATOM 805 C CA . ALA A 1 98 ? 3.306 4.604 12.337 1.00 90.50 98 ALA A CA 1
ATOM 806 C C . ALA A 1 98 ? 3.513 5.707 13.380 1.00 90.50 98 ALA A C 1
ATOM 808 O O . ALA A 1 98 ? 4.505 6.440 13.350 1.00 90.50 98 ALA A O 1
ATOM 809 N N . TYR A 1 99 ? 2.575 5.808 14.316 1.00 83.50 99 TYR A N 1
ATOM 810 C CA . TYR A 1 99 ? 2.640 6.745 15.430 1.00 83.50 99 TYR A CA 1
ATOM 811 C C . TYR A 1 99 ? 3.134 6.008 16.674 1.00 83.50 99 TYR A C 1
ATOM 813 O O . TYR A 1 99 ? 2.571 4.971 17.029 1.00 83.50 99 TYR A O 1
ATOM 821 N N . GLY A 1 100 ? 4.202 6.533 17.278 1.00 67.19 100 GLY A N 1
ATOM 822 C CA . GLY A 1 100 ? 4.655 6.149 18.619 1.00 67.19 100 GLY A CA 1
ATOM 823 C C . GLY A 1 100 ? 3.892 6.877 19.715 1.00 67.19 100 GLY A C 1
ATOM 824 O O . GLY A 1 100 ? 3.246 7.913 19.410 1.00 67.19 100 GLY A O 1
#

Sequence (100 aa):
MKDGEGRRRRAHKRYVDVFMRLTDEGRFDPLIVMWPDGRAFPITEVLDRGSFGPAYRGVSTARYRVRVGSHVTNLFLERHVFDATLGKPPVVRWWVEAYG